Protein AF-A0A356L0S0-F1 (afdb_monomer)

Mean predicted aligned error: 9.78 Å

Sequence (132 aa):
MAAALAPFVGVDAESAARVGLLHDFCLIDYHQTDKTIHDGRWYCFYHPEDAVENAEAEGFYLSYKEKRAIWSHMFPLSTSIPTSRLGYLLTLSDKTVAAQESFANAVEAWVHFCFLLNRGRLRVARVVRRKH

Foldseek 3Di:
DLLVCCVVLVHHSVLLVVLLVQLQQAPDDPPPPPCVVQVVDDCLQCRLVRSVVNCVVVPHDDDPLSSLLSNQLSPPVYPRHRPDSSNVSNNVVVVVVVVVVVVVVVVVVVVVVVVVVVVVVVVVVVVVVVVD

Structure (mmCIF, N/CA/C/O backbone):
data_AF-A0A356L0S0-F1
#
_entry.id   AF-A0A356L0S0-F1
#
loop_
_atom_site.group_PDB
_atom_site.id
_atom_site.type_symbol
_atom_site.label_atom_id
_atom_site.label_alt_id
_atom_site.label_comp_id
_atom_site.label_asym_id
_atom_site.label_entity_id
_atom_site.label_seq_id
_atom_site.pdbx_PDB_ins_code
_atom_site.Cartn_x
_atom_site.Cartn_y
_atom_site.Cartn_z
_atom_site.occupancy
_atom_site.B_iso_or_equiv
_atom_site.auth_seq_id
_atom_site.auth_comp_id
_atom_site.auth_asym_id
_atom_site.auth_atom_id
_atom_site.pdbx_PDB_model_num
ATOM 1 N N . MET A 1 1 ? -6.927 3.104 -6.026 1.00 82.12 1 ME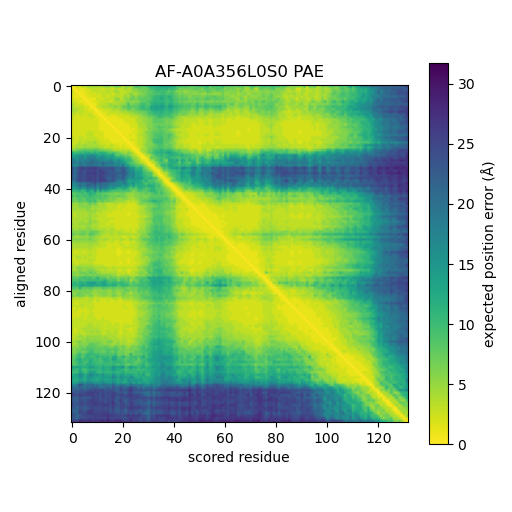T A N 1
ATOM 2 C CA . MET A 1 1 ? -7.683 1.871 -6.354 1.00 82.12 1 MET A CA 1
ATOM 3 C C . MET A 1 1 ? -8.334 1.216 -5.129 1.00 82.12 1 MET A C 1
ATOM 5 O O . MET A 1 1 ? -9.518 0.911 -5.199 1.00 82.12 1 MET A O 1
ATOM 9 N N . ALA A 1 2 ? -7.625 1.066 -4.002 1.00 82.44 2 ALA A N 1
ATOM 10 C CA . ALA A 1 2 ? -8.158 0.459 -2.772 1.00 82.44 2 ALA A CA 1
ATOM 11 C C . ALA A 1 2 ? -9.517 1.030 -2.306 1.00 82.44 2 ALA A C 1
ATOM 13 O O . ALA A 1 2 ? -10.446 0.267 -2.058 1.00 82.44 2 ALA A O 1
ATOM 14 N N . ALA A 1 3 ? -9.679 2.359 -2.269 1.00 84.38 3 ALA A N 1
ATOM 15 C CA . ALA A 1 3 ? -10.932 3.007 -1.855 1.00 84.38 3 ALA A CA 1
ATOM 16 C C . ALA A 1 3 ? -12.154 2.615 -2.706 1.00 84.38 3 ALA A C 1
ATOM 18 O O . ALA A 1 3 ? -13.241 2.411 -2.176 1.00 84.38 3 ALA A O 1
ATOM 19 N N . ALA A 1 4 ? -11.972 2.459 -4.021 1.00 86.75 4 ALA A N 1
ATOM 20 C CA . ALA A 1 4 ? -13.051 2.088 -4.937 1.00 86.75 4 ALA A CA 1
ATOM 21 C C . ALA A 1 4 ? -13.503 0.631 -4.747 1.00 86.75 4 ALA A C 1
ATOM 23 O O . ALA A 1 4 ? -14.663 0.301 -4.977 1.00 86.75 4 ALA A O 1
ATOM 24 N N . LEU A 1 5 ? -12.587 -0.238 -4.313 1.00 85.50 5 LEU A N 1
ATOM 25 C CA . LEU A 1 5 ? -12.864 -1.651 -4.072 1.00 85.50 5 LEU A CA 1
ATOM 26 C C . LEU A 1 5 ? -13.428 -1.911 -2.667 1.00 85.50 5 LEU A C 1
ATOM 28 O O . LEU A 1 5 ? -14.083 -2.929 -2.458 1.00 85.50 5 LEU A O 1
ATOM 32 N N . ALA A 1 6 ? -13.231 -0.991 -1.720 1.00 86.69 6 ALA A N 1
ATOM 33 C CA . ALA A 1 6 ? -13.616 -1.149 -0.318 1.00 86.69 6 ALA A CA 1
ATOM 34 C C . ALA A 1 6 ? -15.092 -1.557 -0.083 1.00 86.69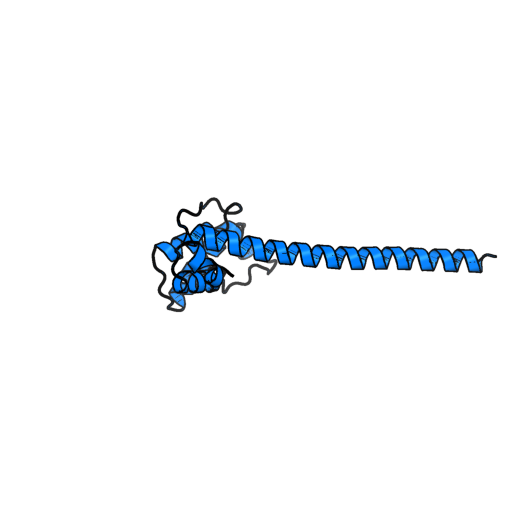 6 ALA A C 1
ATOM 36 O O . ALA A 1 6 ? -15.310 -2.492 0.700 1.00 86.69 6 ALA A O 1
ATOM 37 N N . PRO A 1 7 ? -16.099 -0.998 -0.798 1.00 86.00 7 PRO A N 1
ATOM 38 C CA . PRO A 1 7 ? -17.500 -1.398 -0.631 1.00 86.00 7 PRO A CA 1
ATOM 39 C C . PRO A 1 7 ? -17.758 -2.871 -0.967 1.00 86.00 7 PRO A C 1
ATOM 41 O O . PRO A 1 7 ? -18.577 -3.521 -0.323 1.00 86.00 7 PRO A O 1
ATOM 44 N N . PHE A 1 8 ? -17.025 -3.426 -1.936 1.00 85.75 8 PHE A N 1
ATOM 45 C CA . PHE A 1 8 ? -17.191 -4.813 -2.378 1.00 85.75 8 PHE A CA 1
ATOM 46 C C . PHE A 1 8 ? -16.627 -5.826 -1.377 1.00 85.75 8 PHE A C 1
ATOM 48 O O . PHE A 1 8 ? -17.046 -6.981 -1.365 1.00 85.75 8 PHE A O 1
ATOM 55 N N . VAL A 1 9 ? -15.691 -5.401 -0.522 1.00 83.06 9 VAL A N 1
ATOM 56 C CA . VAL A 1 9 ? -15.021 -6.269 0.466 1.00 83.06 9 VAL A CA 1
ATOM 57 C C . VAL A 1 9 ? -15.518 -6.024 1.899 1.00 83.06 9 VAL A C 1
ATOM 59 O O . VAL A 1 9 ? -15.053 -6.666 2.849 1.00 83.06 9 VAL A O 1
ATOM 62 N N . GLY A 1 10 ? -16.475 -5.106 2.072 1.00 87.56 10 GLY A N 1
ATOM 63 C CA . GLY A 1 10 ? -16.990 -4.693 3.378 1.00 87.56 10 GLY A CA 1
ATOM 64 C C . GLY A 1 10 ? -15.921 -4.017 4.238 1.00 87.56 10 GLY A C 1
ATOM 65 O O . GLY A 1 10 ? -15.805 -4.316 5.426 1.00 87.56 10 GLY A O 1
ATOM 66 N N . VAL A 1 11 ? -15.091 -3.177 3.618 1.00 90.00 11 VAL A N 1
ATOM 67 C CA . VAL A 1 11 ? -14.069 -2.360 4.278 1.00 90.00 11 VAL A CA 1
ATOM 68 C C . VAL A 1 11 ? -14.497 -0.900 4.195 1.00 90.00 11 VAL A C 1
ATOM 70 O O . VAL A 1 11 ? -15.115 -0.487 3.217 1.00 90.00 11 VAL A O 1
ATOM 73 N N . ASP A 1 12 ? -14.178 -0.125 5.227 1.00 92.38 12 ASP A N 1
ATOM 74 C CA . ASP A 1 12 ? -14.438 1.309 5.226 1.00 92.38 12 ASP A CA 1
ATOM 75 C C . ASP A 1 12 ? -13.641 2.010 4.112 1.00 92.38 12 ASP A C 1
ATOM 77 O O . ASP A 1 12 ? -12.423 1.839 3.988 1.00 92.38 12 ASP A O 1
ATOM 81 N N . ALA A 1 13 ? -14.345 2.766 3.268 1.00 91.81 13 ALA A N 1
ATOM 82 C CA . ALA A 1 13 ? -13.755 3.394 2.092 1.00 91.81 13 ALA A CA 1
ATOM 83 C C . ALA A 1 13 ? -12.792 4.529 2.462 1.00 91.81 13 ALA A C 1
ATOM 85 O O . ALA A 1 13 ? -11.805 4.734 1.753 1.00 91.81 13 ALA A O 1
ATOM 86 N N . GLU A 1 14 ? -13.039 5.227 3.573 1.00 92.00 14 GLU A N 1
ATOM 87 C CA . GLU A 1 14 ? -12.178 6.305 4.054 1.00 92.00 14 GLU A CA 1
ATOM 88 C C . GLU A 1 14 ? -10.850 5.745 4.571 1.00 92.00 14 GLU A C 1
ATOM 90 O O . GLU A 1 14 ? -9.786 6.182 4.132 1.00 92.00 14 GLU A O 1
ATOM 95 N N . SER A 1 15 ? -10.889 4.703 5.406 1.00 92.06 15 SER A N 1
ATOM 96 C CA . SER A 1 15 ? -9.690 3.973 5.826 1.00 92.06 15 SER A CA 1
ATOM 97 C C . SER A 1 15 ? -8.924 3.399 4.637 1.00 92.06 15 SER A C 1
ATOM 99 O O . SER A 1 15 ? -7.700 3.500 4.598 1.00 92.06 15 SER A O 1
ATOM 101 N N . ALA A 1 16 ? -9.612 2.830 3.640 1.00 92.88 16 ALA A N 1
ATOM 102 C CA . ALA A 1 16 ? -8.976 2.314 2.426 1.00 92.88 16 ALA A CA 1
ATOM 103 C C . ALA A 1 16 ? -8.316 3.414 1.578 1.00 92.88 16 ALA A C 1
ATOM 105 O O . ALA A 1 16 ? -7.247 3.188 1.008 1.00 92.88 16 ALA A O 1
ATOM 106 N N . ALA A 1 17 ? -8.922 4.601 1.499 1.00 92.94 17 ALA A N 1
ATOM 107 C CA . ALA A 1 17 ? -8.323 5.762 0.849 1.00 92.94 17 ALA A CA 1
ATOM 108 C C . ALA A 1 17 ? -7.091 6.255 1.617 1.00 92.94 17 ALA A C 1
ATOM 110 O O . ALA A 1 17 ? -6.040 6.453 1.014 1.00 92.94 17 ALA A O 1
ATOM 111 N N . ARG A 1 18 ? -7.200 6.380 2.944 1.00 93.75 18 ARG A N 1
ATOM 112 C CA . ARG A 1 18 ? -6.128 6.843 3.829 1.00 93.75 18 ARG A CA 1
ATOM 113 C C . ARG A 1 18 ? -4.893 5.955 3.735 1.00 93.75 18 ARG A C 1
ATOM 115 O O . ARG A 1 18 ? -3.818 6.452 3.421 1.00 93.75 18 ARG A O 1
ATOM 122 N N . VAL A 1 19 ? -5.040 4.642 3.928 1.00 94.06 19 VAL A N 1
ATOM 123 C CA . VAL A 1 19 ? -3.894 3.723 3.802 1.00 94.06 19 VAL A CA 1
ATOM 124 C C . VAL A 1 19 ? -3.382 3.652 2.370 1.00 94.06 19 VAL A C 1
ATOM 126 O O . VAL A 1 19 ? -2.184 3.547 2.164 1.00 94.06 19 VAL A O 1
ATOM 129 N N . GLY A 1 20 ? -4.265 3.762 1.373 1.00 92.81 20 GLY A N 1
ATOM 130 C CA . GLY A 1 20 ? -3.864 3.800 -0.030 1.00 92.81 20 GLY A CA 1
ATOM 131 C C . GLY A 1 20 ? -3.008 5.019 -0.378 1.00 92.81 20 GLY A C 1
ATOM 132 O O . GLY A 1 20 ? -2.125 4.901 -1.214 1.00 92.81 20 GLY A O 1
ATOM 133 N N . LEU A 1 21 ? -3.227 6.165 0.266 1.00 92.56 21 LEU A N 1
ATOM 134 C CA . LEU A 1 21 ? -2.394 7.357 0.085 1.00 92.56 21 LEU A CA 1
ATOM 135 C C . LEU A 1 21 ? -1.101 7.298 0.904 1.00 92.56 21 LEU A C 1
ATOM 137 O O . LEU A 1 21 ? -0.081 7.802 0.454 1.00 92.56 21 LEU A O 1
ATOM 141 N N . LEU A 1 22 ? -1.148 6.688 2.090 1.00 93.06 22 LEU A N 1
ATOM 142 C CA . LEU A 1 22 ? -0.044 6.733 3.050 1.00 93.06 22 LEU A CA 1
ATOM 143 C C . LEU A 1 22 ? 0.895 5.521 3.009 1.00 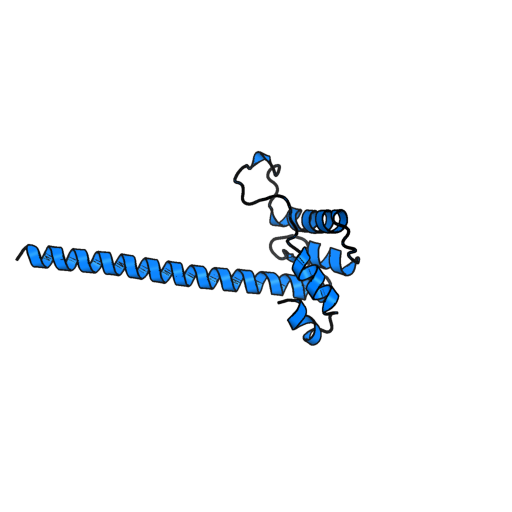93.06 22 LEU A C 1
ATOM 145 O O . LEU A 1 22 ? 1.937 5.567 3.647 1.00 93.06 22 LEU A O 1
ATOM 149 N N . HIS A 1 23 ? 0.558 4.439 2.299 1.00 91.62 23 HIS A N 1
ATOM 150 C CA . HIS A 1 23 ? 1.367 3.209 2.321 1.00 91.62 23 HIS A CA 1
ATOM 151 C C . HIS A 1 23 ? 2.817 3.391 1.851 1.00 91.62 23 HIS A C 1
ATOM 153 O O . HIS A 1 23 ? 3.696 2.720 2.381 1.00 91.62 23 HIS A O 1
ATOM 159 N N . ASP A 1 24 ? 3.041 4.329 0.928 1.00 87.81 24 ASP A N 1
ATOM 160 C CA . ASP A 1 24 ? 4.347 4.700 0.371 1.00 87.81 24 ASP A CA 1
ATOM 161 C C . ASP A 1 24 ? 4.768 6.120 0.792 1.00 87.81 24 ASP A C 1
ATOM 163 O O . ASP A 1 24 ? 5.509 6.801 0.085 1.00 87.81 24 ASP A O 1
ATOM 167 N N . PHE A 1 25 ? 4.294 6.608 1.946 1.00 88.25 25 PHE A N 1
ATOM 168 C CA . PHE A 1 25 ? 4.616 7.950 2.446 1.00 88.25 25 PHE A CA 1
ATOM 169 C C . PHE A 1 25 ? 6.043 8.038 3.013 1.00 88.25 25 PHE A C 1
ATOM 171 O O . PHE A 1 25 ? 6.289 8.217 4.204 1.00 88.25 25 PHE A O 1
ATOM 178 N N . CYS A 1 26 ? 7.011 7.878 2.125 1.00 80.12 26 CYS A N 1
ATOM 179 C CA . CYS A 1 26 ? 8.432 7.896 2.397 1.00 80.12 26 CYS A CA 1
ATOM 180 C C . CYS A 1 26 ? 9.013 9.239 1.942 1.00 80.12 26 CYS A C 1
ATOM 182 O O . CYS A 1 26 ? 9.036 9.541 0.753 1.00 80.12 26 CYS A O 1
ATOM 184 N N . LEU A 1 27 ? 9.466 10.062 2.893 1.00 70.44 27 LEU A N 1
ATOM 185 C CA . LEU A 1 27 ? 10.060 11.377 2.599 1.00 70.44 27 LEU A CA 1
ATOM 186 C C . LEU A 1 27 ? 11.502 11.277 2.080 1.00 70.44 27 LEU A C 1
ATOM 188 O O . LEU A 1 27 ? 12.020 12.220 1.482 1.00 70.44 27 LEU A O 1
ATOM 192 N N . ILE A 1 28 ? 12.154 10.142 2.324 1.00 65.19 28 ILE A N 1
ATOM 193 C CA . ILE A 1 28 ? 13.506 9.858 1.854 1.00 65.19 28 ILE A CA 1
ATOM 194 C C . ILE A 1 28 ? 13.406 9.244 0.456 1.00 65.19 28 ILE A C 1
ATOM 196 O O . ILE A 1 28 ? 12.581 8.372 0.204 1.00 65.19 28 ILE A O 1
ATOM 200 N N . ASP A 1 29 ? 14.250 9.704 -0.465 1.00 62.16 29 ASP A N 1
ATOM 201 C CA . ASP A 1 29 ? 14.321 9.161 -1.818 1.00 62.16 29 ASP A CA 1
ATOM 202 C C . ASP A 1 29 ? 15.228 7.920 -1.850 1.00 62.16 29 ASP A C 1
ATOM 204 O O . ASP A 1 29 ? 16.450 8.013 -1.991 1.00 62.16 29 ASP A O 1
ATOM 208 N N . TYR A 1 30 ? 14.618 6.741 -1.714 1.00 60.41 30 TYR A N 1
ATOM 209 C CA . TYR A 1 30 ? 15.310 5.445 -1.720 1.00 60.41 30 TYR A CA 1
ATOM 210 C C . TYR A 1 30 ? 15.776 5.012 -3.123 1.00 60.41 30 TYR A C 1
ATOM 212 O O . TYR A 1 30 ? 16.422 3.971 -3.262 1.00 60.41 30 TYR A O 1
ATOM 220 N N . HIS A 1 31 ? 15.474 5.785 -4.176 1.00 56.62 31 HIS A N 1
ATOM 221 C CA . HIS A 1 31 ? 16.023 5.547 -5.514 1.00 56.62 31 HIS A CA 1
ATOM 222 C C . HIS A 1 31 ? 17.449 6.078 -5.674 1.00 56.62 31 HIS A C 1
ATOM 224 O O . HIS A 1 31 ? 18.122 5.735 -6.654 1.00 56.62 31 HIS A O 1
ATOM 230 N N . GLN A 1 32 ? 17.943 6.881 -4.728 1.00 53.88 32 GLN A N 1
ATOM 231 C CA . GLN A 1 32 ? 19.323 7.336 -4.768 1.00 53.88 32 GLN A CA 1
ATOM 232 C C . GLN A 1 32 ? 20.266 6.172 -4.452 1.00 53.88 32 GLN A C 1
ATOM 234 O O . GLN A 1 32 ? 20.201 5.528 -3.411 1.00 53.88 32 GLN A O 1
ATOM 239 N N . THR A 1 33 ? 21.175 5.902 -5.390 1.00 47.16 33 THR A N 1
ATOM 240 C CA . THR A 1 33 ? 22.159 4.801 -5.401 1.00 47.16 33 THR A CA 1
ATOM 241 C C . THR A 1 33 ? 23.158 4.788 -4.241 1.00 47.16 33 THR A C 1
ATOM 243 O O . THR A 1 33 ? 24.095 3.981 -4.252 1.00 47.16 33 THR A O 1
ATOM 246 N N . ASP A 1 34 ? 23.010 5.672 -3.261 1.00 49.75 34 ASP A N 1
ATOM 247 C CA . ASP A 1 34 ? 23.933 5.756 -2.148 1.00 49.75 34 ASP A CA 1
ATOM 248 C C . ASP A 1 34 ? 23.610 4.666 -1.120 1.00 49.75 34 ASP A C 1
ATOM 250 O O . ASP A 1 34 ? 22.839 4.823 -0.176 1.00 49.75 34 ASP A O 1
ATOM 254 N N . LYS A 1 35 ? 24.220 3.497 -1.337 1.00 50.53 35 LYS A N 1
ATOM 255 C CA . LYS A 1 35 ? 24.104 2.305 -0.482 1.00 50.53 35 LYS A CA 1
ATOM 256 C C . LYS A 1 35 ? 24.523 2.559 0.972 1.00 50.53 35 LYS A C 1
ATOM 258 O O . LYS A 1 35 ? 24.281 1.700 1.817 1.00 50.53 35 LYS A O 1
ATOM 263 N N . THR A 1 36 ? 25.163 3.697 1.252 1.00 53.22 36 THR A N 1
ATOM 264 C CA . THR A 1 36 ? 25.560 4.119 2.598 1.00 53.22 36 THR A CA 1
ATOM 265 C C . THR A 1 36 ? 24.388 4.649 3.430 1.00 53.22 36 THR A C 1
ATOM 267 O O . THR A 1 36 ? 24.465 4.601 4.651 1.00 53.22 36 THR A O 1
ATOM 270 N N . ILE A 1 37 ? 23.285 5.081 2.802 1.00 53.41 37 ILE A N 1
ATOM 271 C CA . ILE A 1 37 ? 22.133 5.694 3.492 1.00 53.41 37 ILE A CA 1
ATOM 272 C C . ILE A 1 37 ? 21.258 4.645 4.204 1.00 53.41 37 ILE A C 1
ATOM 274 O O . ILE A 1 37 ? 20.540 4.968 5.146 1.00 53.41 37 ILE A O 1
ATOM 278 N N . HIS A 1 38 ? 21.326 3.375 3.793 1.00 54.47 38 HIS A N 1
ATOM 279 C CA . HIS A 1 38 ? 20.363 2.348 4.216 1.00 54.47 38 HIS A CA 1
ATOM 280 C C . HIS A 1 38 ? 20.973 1.162 4.978 1.00 54.47 38 HIS A C 1
ATOM 282 O O . HIS A 1 38 ? 20.287 0.158 5.170 1.00 54.47 38 HIS A O 1
ATOM 288 N N . ASP A 1 39 ? 22.250 1.227 5.383 1.00 57.38 39 ASP A N 1
ATOM 289 C CA . ASP A 1 39 ? 22.942 0.157 6.135 1.00 57.38 39 ASP A CA 1
ATOM 290 C C . ASP A 1 39 ? 22.815 -1.252 5.500 1.00 57.38 39 ASP A C 1
ATOM 292 O O . ASP A 1 39 ? 22.872 -2.284 6.170 1.00 57.38 39 ASP A O 1
ATOM 296 N N . GLY A 1 40 ? 22.611 -1.323 4.179 1.00 57.97 40 GLY A N 1
ATOM 297 C CA . GLY A 1 40 ? 22.391 -2.581 3.458 1.00 57.97 40 GLY A CA 1
ATOM 298 C C . GLY A 1 40 ? 21.030 -3.254 3.698 1.00 57.97 40 GLY A C 1
ATOM 299 O O . GLY A 1 40 ? 20.864 -4.419 3.327 1.00 57.97 40 GLY A O 1
ATOM 300 N N . ARG A 1 41 ? 20.049 -2.564 4.294 1.00 60.12 41 ARG A N 1
ATOM 301 C CA . ARG A 1 41 ? 18.678 -3.073 4.460 1.00 60.12 41 ARG A CA 1
ATOM 302 C C . ARG A 1 41 ? 17.909 -3.013 3.141 1.00 60.12 41 ARG A C 1
ATOM 304 O O . ARG A 1 41 ? 18.053 -2.078 2.357 1.00 60.12 41 ARG A O 1
ATOM 311 N N . TRP A 1 42 ? 17.070 -4.018 2.897 1.00 66.94 42 TRP A N 1
ATOM 312 C CA . TRP A 1 42 ? 16.213 -4.030 1.713 1.00 66.94 42 TRP A CA 1
ATOM 313 C C . TRP A 1 42 ? 15.024 -3.095 1.922 1.00 66.94 42 TRP A C 1
ATOM 315 O O . TRP A 1 42 ? 14.328 -3.208 2.933 1.00 66.94 42 TRP A O 1
ATOM 325 N N . TYR A 1 43 ? 14.771 -2.231 0.935 1.00 74.56 43 TYR A N 1
ATOM 326 C CA . TYR A 1 43 ? 13.679 -1.251 0.931 1.00 74.56 43 TYR A CA 1
ATOM 327 C C . TYR A 1 43 ? 12.348 -1.857 1.394 1.00 74.56 43 TYR A C 1
ATOM 329 O O . TYR A 1 43 ? 11.723 -1.331 2.307 1.00 74.56 43 TYR A O 1
ATOM 337 N N . CYS A 1 44 ? 11.994 -3.036 0.866 1.00 70.88 44 CYS A N 1
ATOM 338 C CA . CYS A 1 44 ? 10.740 -3.748 1.131 1.00 70.88 44 CYS A CA 1
ATOM 339 C C . CYS A 1 44 ? 10.467 -4.100 2.607 1.00 70.88 44 CYS A C 1
ATOM 341 O O . CYS A 1 44 ? 9.317 -4.381 2.944 1.00 70.88 44 CYS A O 1
ATOM 343 N N . PHE A 1 45 ? 11.479 -4.119 3.483 1.00 75.31 45 PHE A N 1
ATOM 344 C CA . PHE A 1 45 ? 11.277 -4.394 4.912 1.00 75.31 45 PHE A CA 1
ATOM 345 C C . PHE A 1 45 ? 11.091 -3.134 5.747 1.00 75.31 45 PHE A C 1
ATOM 347 O O . PHE A 1 45 ? 10.391 -3.196 6.748 1.00 75.31 45 PHE A O 1
ATOM 354 N N . TYR A 1 46 ? 11.711 -2.024 5.353 1.00 77.38 46 TYR A N 1
ATOM 355 C CA . TYR A 1 46 ? 11.823 -0.843 6.208 1.00 77.38 46 TYR A CA 1
ATOM 356 C C . TYR A 1 46 ? 10.897 0.297 5.769 1.00 77.38 46 TYR A C 1
ATOM 358 O O . TYR A 1 46 ? 10.317 0.978 6.606 1.00 77.38 46 TYR A O 1
ATOM 366 N N . HIS A 1 47 ? 10.630 0.429 4.467 1.00 86.38 47 HIS A N 1
ATOM 367 C CA . HIS A 1 47 ? 9.738 1.478 3.976 1.00 86.38 47 HIS A CA 1
ATOM 368 C C . HIS A 1 47 ? 8.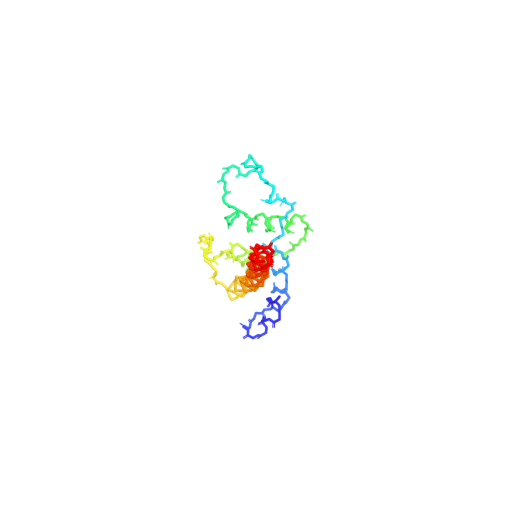303 1.435 4.543 1.00 86.38 47 HIS A C 1
ATOM 370 O O . HIS A 1 47 ? 7.728 2.505 4.731 1.00 86.38 47 HIS A O 1
ATOM 376 N N . PRO A 1 48 ? 7.691 0.275 4.884 1.00 87.56 48 PRO A N 1
ATOM 377 C CA . PRO A 1 48 ? 6.365 0.288 5.491 1.00 87.56 48 PRO A CA 1
ATOM 378 C C . PRO A 1 48 ? 6.404 0.839 6.922 1.00 87.56 48 PRO A C 1
ATOM 380 O O . PRO A 1 48 ? 5.398 1.363 7.395 1.00 87.56 48 PRO A O 1
ATOM 383 N N . GLU A 1 49 ? 7.535 0.687 7.620 1.00 87.12 49 GLU A N 1
ATOM 384 C CA . GLU A 1 49 ? 7.762 1.249 8.954 1.00 87.12 49 GLU A CA 1
ATOM 385 C C . GLU A 1 49 ? 7.920 2.768 8.844 1.00 87.12 49 GLU A C 1
ATOM 387 O O . GLU A 1 49 ? 7.138 3.497 9.457 1.00 87.12 49 GLU A O 1
ATOM 392 N N . ASP A 1 50 ? 8.802 3.230 7.953 1.00 88.56 50 ASP A N 1
ATOM 393 C CA . ASP A 1 50 ? 9.014 4.656 7.674 1.00 88.56 50 ASP A CA 1
ATOM 394 C C . ASP A 1 50 ? 7.736 5.364 7.220 1.00 88.56 50 ASP A C 1
ATOM 396 O O . ASP A 1 50 ? 7.457 6.484 7.639 1.00 88.56 50 ASP A O 1
ATOM 400 N N . ALA A 1 51 ? 6.925 4.716 6.381 1.00 90.44 51 ALA A N 1
ATOM 401 C CA . ALA A 1 51 ? 5.667 5.277 5.906 1.00 90.44 51 ALA A CA 1
ATOM 402 C C . ALA A 1 51 ? 4.689 5.566 7.054 1.00 90.44 51 ALA A C 1
ATOM 404 O O . ALA A 1 51 ? 4.008 6.593 7.054 1.00 90.44 51 ALA A O 1
ATOM 405 N N . VAL A 1 52 ? 4.632 4.681 8.056 1.00 90.88 52 VAL A N 1
ATOM 406 C CA . VAL A 1 52 ? 3.809 4.899 9.252 1.00 90.88 52 VAL A CA 1
ATOM 407 C C . VAL A 1 52 ? 4.405 6.006 10.115 1.00 90.88 52 VAL A C 1
ATOM 409 O O . VAL A 1 52 ? 3.666 6.900 10.517 1.00 90.88 52 VAL A O 1
ATOM 412 N N . GLU A 1 53 ? 5.714 5.982 10.371 1.00 90.31 53 GLU A N 1
ATOM 413 C CA . GLU A 1 53 ? 6.382 6.994 11.201 1.00 90.31 53 GLU A CA 1
ATOM 414 C C . GLU A 1 53 ? 6.257 8.402 10.607 1.00 90.31 53 GLU A C 1
ATOM 416 O O . GLU A 1 53 ? 5.872 9.336 11.311 1.00 90.31 53 GLU A O 1
ATOM 421 N N . ASN A 1 54 ? 6.484 8.548 9.300 1.00 90.88 54 ASN A N 1
ATOM 422 C CA . ASN A 1 54 ? 6.332 9.816 8.588 1.00 90.88 54 ASN A CA 1
ATOM 423 C C . ASN A 1 54 ? 4.879 10.298 8.604 1.00 90.88 54 ASN A C 1
ATOM 425 O O . ASN A 1 54 ? 4.622 11.480 8.826 1.00 90.88 54 ASN A O 1
ATOM 429 N N . ALA A 1 55 ? 3.913 9.398 8.398 1.00 91.56 55 ALA A N 1
ATOM 430 C CA . ALA A 1 55 ? 2.503 9.765 8.454 1.00 91.56 55 ALA A CA 1
ATOM 431 C C . ALA A 1 55 ? 2.115 10.272 9.853 1.00 91.56 55 ALA A C 1
ATOM 433 O O . ALA A 1 55 ? 1.418 11.278 9.981 1.00 91.56 55 ALA A O 1
ATOM 434 N N . GLU A 1 56 ? 2.588 9.619 10.915 1.00 90.69 56 GLU A N 1
ATOM 435 C CA . GLU A 1 56 ? 2.332 10.077 12.282 1.00 90.69 56 GLU A CA 1
ATOM 436 C C . GLU A 1 56 ? 3.039 11.402 12.598 1.00 90.69 56 GLU A C 1
ATOM 438 O O . GLU A 1 56 ? 2.443 12.262 13.252 1.00 90.69 56 GLU A O 1
ATOM 443 N N . ALA A 1 57 ? 4.265 11.601 12.106 1.00 90.62 57 ALA A N 1
ATOM 444 C CA . ALA A 1 57 ? 5.022 12.841 12.279 1.00 90.62 57 ALA A CA 1
ATOM 445 C C . ALA A 1 57 ? 4.344 14.049 11.608 1.00 90.62 57 ALA A C 1
ATOM 447 O O . ALA A 1 57 ? 4.313 15.134 12.186 1.00 90.62 57 ALA A O 1
ATOM 448 N N . GLU A 1 58 ? 3.730 13.847 10.439 1.00 89.75 58 GLU A N 1
ATOM 449 C CA . GLU A 1 58 ? 2.935 14.862 9.729 1.00 89.75 58 GLU A CA 1
ATOM 450 C C . GLU A 1 58 ? 1.533 15.079 10.339 1.00 89.75 58 GLU A C 1
ATOM 452 O O . GLU A 1 58 ? 0.746 15.896 9.859 1.00 89.75 58 GLU A O 1
ATOM 457 N N . GLY A 1 59 ? 1.200 14.369 11.423 1.00 90.50 59 GLY A N 1
ATOM 458 C CA . GLY A 1 59 ? -0.044 14.550 12.170 1.00 90.50 59 GLY A CA 1
ATOM 459 C C . GLY A 1 59 ? -1.222 13.712 11.670 1.00 90.50 59 GLY A C 1
ATOM 460 O O . GLY A 1 59 ? -2.361 13.950 12.086 1.00 90.50 59 GLY A O 1
ATOM 461 N N . PHE A 1 60 ? -0.992 12.714 10.811 1.00 91.19 60 PHE A N 1
ATOM 462 C CA . PHE A 1 60 ? -2.039 11.772 10.423 1.00 91.19 60 PHE A CA 1
ATOM 463 C C . PHE A 1 60 ? -2.290 10.758 11.542 1.00 91.19 60 PHE A C 1
ATOM 465 O O . PHE A 1 60 ? -1.412 9.996 11.943 1.00 91.19 60 PHE A O 1
ATOM 472 N N . TYR A 1 61 ? -3.532 10.692 12.022 1.00 90.56 61 TYR A N 1
ATOM 473 C CA . TYR A 1 61 ? -3.935 9.675 12.988 1.00 90.56 61 TYR A CA 1
ATOM 474 C C . TYR A 1 61 ? -4.272 8.357 12.277 1.00 90.56 61 TYR A C 1
ATOM 476 O O . TYR A 1 61 ? -5.269 8.268 11.558 1.00 90.56 61 TYR A O 1
ATOM 484 N N . LEU A 1 62 ? -3.451 7.326 12.497 1.00 91.44 62 LEU A N 1
ATOM 485 C CA . LEU A 1 62 ? -3.659 5.978 11.964 1.00 91.44 62 LEU A CA 1
ATOM 486 C C . LEU A 1 62 ? -4.131 5.024 13.064 1.00 91.44 62 LEU A C 1
ATOM 488 O O . LEU A 1 62 ? -3.466 4.831 14.085 1.00 91.44 62 LEU A O 1
ATOM 492 N N . SER A 1 63 ? -5.259 4.354 12.839 1.00 92.62 63 SER A N 1
ATOM 493 C CA . SER A 1 63 ? -5.730 3.292 13.727 1.00 92.62 63 SER A CA 1
ATOM 494 C C . SER A 1 63 ? -4.814 2.065 13.671 1.00 92.62 63 SER A C 1
ATOM 496 O O . SER A 1 63 ? -4.125 1.811 12.682 1.00 92.62 63 SER A O 1
ATOM 498 N N . TYR A 1 64 ? -4.872 1.215 14.701 1.00 91.69 64 TYR A N 1
ATOM 499 C CA . TYR A 1 64 ? -4.094 -0.031 14.740 1.00 91.69 64 TYR A CA 1
ATOM 500 C C . TYR A 1 64 ? -4.302 -0.914 13.493 1.00 91.69 64 TYR A C 1
ATOM 502 O O . TYR A 1 64 ? -3.363 -1.535 12.997 1.00 91.69 64 TYR A O 1
ATOM 510 N N . LYS A 1 65 ? -5.529 -0.952 12.953 1.00 91.25 65 LYS A N 1
ATOM 511 C CA . LYS A 1 65 ? -5.851 -1.724 11.742 1.00 91.25 65 LYS A CA 1
ATOM 512 C C . LYS A 1 65 ? -5.183 -1.151 10.492 1.00 91.25 65 LYS A C 1
ATOM 514 O O . LYS A 1 65 ? -4.766 -1.929 9.639 1.00 91.25 65 LYS A O 1
ATOM 519 N N . GLU A 1 66 ? -5.097 0.171 10.391 1.00 93.44 66 GLU A N 1
ATOM 520 C CA . GLU A 1 66 ? -4.490 0.879 9.261 1.00 93.44 66 GLU A CA 1
ATOM 521 C C . GLU A 1 66 ? -2.970 0.761 9.294 1.00 93.44 66 GLU A C 1
ATOM 523 O O . GLU A 1 66 ? -2.382 0.368 8.291 1.00 93.44 66 GLU A O 1
ATOM 528 N N . LYS A 1 67 ? -2.345 0.955 10.464 1.00 93.00 67 LYS A N 1
ATOM 529 C CA . LYS A 1 67 ? -0.903 0.718 10.643 1.00 93.00 67 LYS A CA 1
ATOM 530 C C . LYS A 1 67 ? -0.516 -0.707 10.261 1.00 93.00 67 LYS A C 1
ATOM 532 O O . LYS A 1 67 ? 0.405 -0.920 9.487 1.00 93.00 67 LYS A O 1
ATOM 537 N N . ARG A 1 68 ? -1.280 -1.700 10.736 1.00 92.06 68 ARG A N 1
ATOM 538 C CA . ARG A 1 68 ? -1.089 -3.116 10.372 1.00 92.06 68 ARG A CA 1
ATOM 539 C C . ARG A 1 68 ? -1.260 -3.371 8.874 1.00 92.06 68 ARG A C 1
ATOM 541 O O . ARG A 1 68 ? -0.567 -4.229 8.331 1.00 92.06 68 ARG A O 1
ATOM 548 N N . ALA A 1 69 ? -2.195 -2.680 8.221 1.00 92.44 69 ALA A N 1
A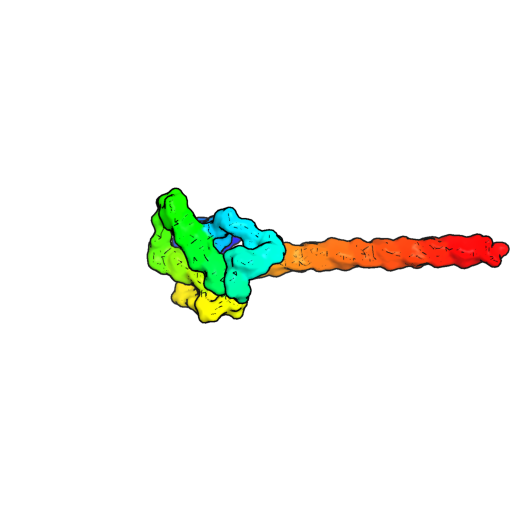TOM 549 C CA . ALA A 1 69 ? -2.387 -2.787 6.778 1.00 92.44 69 ALA A CA 1
ATOM 550 C C . ALA A 1 69 ? -1.168 -2.240 6.027 1.00 92.44 69 ALA A C 1
ATOM 552 O O . ALA A 1 69 ? -0.646 -2.943 5.169 1.00 92.44 69 ALA A O 1
ATOM 553 N N . ILE A 1 70 ? -0.671 -1.060 6.412 1.00 92.44 70 ILE A N 1
ATOM 554 C CA . ILE A 1 70 ? 0.545 -0.472 5.842 1.00 92.44 70 ILE A CA 1
ATOM 555 C C . ILE A 1 70 ? 1.745 -1.388 6.112 1.00 92.44 70 ILE A C 1
ATOM 557 O O . ILE A 1 70 ? 2.378 -1.833 5.173 1.00 92.44 70 ILE A O 1
ATOM 561 N N . TRP A 1 71 ? 2.007 -1.838 7.335 1.00 90.00 71 TRP A N 1
ATOM 562 C CA . TRP A 1 71 ? 3.155 -2.720 7.619 1.00 90.00 71 TRP A CA 1
ATOM 563 C C . TRP A 1 71 ? 3.212 -4.034 6.827 1.00 90.00 71 TRP A C 1
ATOM 565 O O . TRP A 1 71 ? 4.285 -4.602 6.639 1.00 90.00 71 TRP A O 1
ATOM 575 N N . SER A 1 72 ? 2.067 -4.549 6.382 1.00 90.31 72 SER A N 1
ATOM 576 C CA . SER A 1 72 ? 1.986 -5.818 5.649 1.00 90.31 72 SER A CA 1
ATOM 577 C C . SER A 1 72 ? 1.807 -5.655 4.141 1.00 90.31 72 SER A C 1
ATOM 579 O O . SER A 1 72 ? 1.758 -6.658 3.423 1.00 90.31 72 SER A O 1
ATOM 581 N N . HIS A 1 73 ? 1.727 -4.419 3.634 1.00 90.31 73 HIS A N 1
ATOM 582 C CA . HIS A 1 73 ? 1.340 -4.185 2.246 1.00 90.31 73 HIS A CA 1
ATOM 583 C C . HIS A 1 73 ? 2.342 -4.762 1.231 1.00 90.31 73 HIS A C 1
ATOM 585 O O . HIS A 1 73 ? 1.937 -5.207 0.160 1.00 90.31 73 HIS A O 1
ATOM 591 N N . MET A 1 74 ? 3.613 -4.888 1.618 1.00 86.56 74 MET A N 1
ATOM 592 C CA . MET A 1 74 ? 4.685 -5.457 0.797 1.00 86.56 74 MET A CA 1
ATOM 593 C C . MET A 1 74 ? 4.676 -6.977 0.619 1.00 86.56 74 MET A C 1
ATOM 595 O O . MET A 1 74 ? 5.437 -7.493 -0.204 1.00 86.56 74 MET A O 1
ATOM 599 N N . PHE A 1 75 ? 3.852 -7.735 1.347 1.00 84.31 75 PHE A N 1
ATOM 600 C CA . PHE A 1 75 ? 3.752 -9.188 1.158 1.00 84.31 75 PHE A CA 1
ATOM 601 C C . PHE A 1 75 ? 3.571 -9.536 -0.329 1.00 84.31 75 PHE A C 1
ATOM 603 O O . PHE A 1 75 ? 2.711 -8.926 -0.955 1.00 84.31 75 PHE A O 1
ATOM 610 N N . PRO A 1 76 ? 4.315 -10.482 -0.938 1.00 78.31 76 PRO A N 1
ATOM 611 C CA . PRO A 1 76 ? 5.219 -11.459 -0.324 1.00 78.31 76 PRO A CA 1
ATOM 612 C C . PRO A 1 76 ? 6.700 -11.040 -0.267 1.00 78.31 76 PRO A C 1
ATOM 614 O O . PRO A 1 76 ? 7.537 -11.863 0.086 1.00 78.31 76 PRO A O 1
ATOM 617 N N . LEU A 1 77 ? 7.047 -9.803 -0.641 1.00 76.44 77 LEU A N 1
ATOM 618 C CA . LEU A 1 77 ? 8.432 -9.310 -0.589 1.00 76.44 77 LEU A CA 1
ATOM 619 C C . LEU A 1 77 ? 8.882 -9.012 0.847 1.00 76.44 77 LEU A C 1
ATOM 621 O O . LEU A 1 77 ? 10.062 -9.142 1.161 1.00 76.44 77 LEU A O 1
ATOM 625 N N . SER A 1 78 ? 7.936 -8.643 1.714 1.00 75.81 78 SER A N 1
ATOM 626 C CA . SER A 1 78 ? 8.136 -8.539 3.160 1.00 75.81 78 SER A CA 1
ATOM 627 C C . SER A 1 78 ? 7.641 -9.800 3.878 1.00 75.81 78 SER A C 1
ATOM 629 O O . SER A 1 78 ? 6.720 -10.476 3.413 1.00 75.81 78 SER A O 1
ATOM 631 N N . THR A 1 79 ? 8.233 -10.109 5.035 1.00 74.50 79 THR A N 1
ATOM 632 C CA . THR A 1 79 ? 7.845 -11.228 5.916 1.00 74.50 79 THR A CA 1
ATOM 633 C C . THR A 1 79 ? 6.514 -10.983 6.633 1.00 74.50 79 THR A C 1
ATOM 635 O O . THR A 1 79 ? 5.920 -11.918 7.175 1.00 74.50 79 THR A O 1
ATOM 638 N N . SER A 1 80 ? 6.020 -9.743 6.625 1.00 80.12 80 SER A N 1
ATOM 639 C CA . SER A 1 80 ? 4.766 -9.342 7.262 1.00 80.12 80 SER A CA 1
ATOM 640 C C . SER A 1 80 ? 3.548 -9.778 6.450 1.00 80.12 80 SER A C 1
ATOM 642 O O . SER A 1 80 ? 3.300 -9.276 5.358 1.00 80.12 80 SER A O 1
ATOM 644 N N . ILE A 1 81 ? 2.743 -10.688 7.004 1.00 86.19 81 ILE A N 1
ATOM 645 C CA . ILE A 1 81 ? 1.531 -11.208 6.354 1.00 86.19 81 ILE A CA 1
ATOM 646 C C . ILE A 1 81 ? 0.332 -10.287 6.645 1.00 86.19 81 ILE A C 1
ATOM 648 O O . ILE A 1 81 ? 0.086 -9.970 7.816 1.00 86.19 81 ILE A O 1
ATOM 652 N N . PRO A 1 82 ? -0.466 -9.893 5.632 1.00 88.19 82 PRO A N 1
ATOM 653 C CA . PRO A 1 82 ? -1.689 -9.133 5.855 1.00 88.19 82 PRO A CA 1
ATOM 654 C C . PRO A 1 82 ? -2.710 -9.971 6.624 1.00 88.19 82 PRO A C 1
ATOM 656 O O . PRO A 1 82 ? -3.087 -11.062 6.214 1.00 88.19 82 PRO A O 1
ATOM 659 N N . THR A 1 83 ? -3.182 -9.458 7.762 1.00 87.19 83 THR A N 1
ATOM 660 C CA . THR A 1 83 ? -4.132 -10.180 8.633 1.00 87.19 83 THR A CA 1
ATOM 661 C C . THR A 1 83 ? -5.536 -9.580 8.630 1.00 87.19 83 THR A C 1
ATOM 663 O O . THR A 1 83 ? -6.386 -9.983 9.421 1.00 87.19 83 THR A O 1
ATOM 666 N N . SER A 1 84 ? -5.772 -8.541 7.833 1.00 90.31 84 SER A N 1
ATOM 667 C CA . SER A 1 84 ? -7.039 -7.812 7.788 1.00 90.31 84 SER A CA 1
ATOM 668 C C . SER A 1 84 ? -7.503 -7.664 6.345 1.00 90.31 84 SER A C 1
ATOM 670 O O . SER A 1 84 ? -6.686 -7.623 5.428 1.00 90.31 84 SER A O 1
ATOM 672 N N . ARG A 1 85 ? -8.822 -7.548 6.133 1.00 91.44 85 ARG A N 1
ATOM 673 C CA . ARG A 1 85 ? -9.380 -7.283 4.795 1.00 91.44 85 ARG A CA 1
ATOM 674 C C . ARG A 1 85 ? -8.800 -6.005 4.189 1.00 91.44 85 ARG A C 1
ATOM 676 O O . ARG A 1 85 ? -8.527 -5.982 2.999 1.00 91.44 85 ARG A O 1
ATOM 683 N N . LEU A 1 86 ? -8.566 -4.988 5.022 1.00 92.44 86 LEU A N 1
ATOM 684 C CA . LEU A 1 86 ? -7.914 -3.740 4.630 1.00 92.44 86 LEU A CA 1
ATOM 685 C C . LEU A 1 86 ? -6.469 -3.973 4.158 1.00 92.44 86 LEU A C 1
ATOM 687 O O . LEU A 1 86 ? -6.095 -3.461 3.112 1.00 92.44 86 LEU A O 1
ATOM 691 N N . GLY A 1 87 ? -5.690 -4.782 4.883 1.00 91.44 87 GLY A N 1
ATOM 692 C CA . GLY A 1 87 ? -4.327 -5.154 4.490 1.00 91.44 87 GLY A CA 1
ATOM 693 C C . GLY A 1 87 ? -4.295 -5.911 3.166 1.00 91.44 87 GLY A C 1
ATOM 694 O O . GLY A 1 87 ? -3.588 -5.506 2.256 1.00 91.44 87 GLY A O 1
ATOM 695 N N . TYR A 1 88 ? -5.135 -6.940 3.006 1.00 91.88 88 TYR A N 1
ATOM 696 C CA . TYR A 1 88 ? -5.246 -7.662 1.732 1.00 91.88 88 TYR A CA 1
ATOM 697 C C . TYR A 1 88 ? -5.664 -6.750 0.579 1.00 91.88 88 TYR A C 1
ATOM 699 O O . TYR A 1 88 ? -5.107 -6.842 -0.511 1.00 91.88 88 TYR A O 1
ATOM 707 N N . LEU A 1 89 ? -6.633 -5.865 0.817 1.00 92.62 89 LEU A N 1
ATOM 708 C CA . LEU A 1 89 ? -7.103 -4.915 -0.182 1.00 92.62 89 LEU A CA 1
ATOM 709 C C . LEU A 1 89 ? -5.985 -3.969 -0.622 1.00 92.62 89 LEU A C 1
ATOM 711 O O . LEU A 1 89 ? -5.841 -3.725 -1.818 1.00 92.62 89 LEU A O 1
ATOM 715 N N . LEU A 1 90 ? -5.198 -3.465 0.329 1.00 93.06 90 LEU A N 1
ATOM 716 C CA . LEU A 1 90 ? -4.057 -2.598 0.065 1.00 93.06 90 LEU A CA 1
ATOM 717 C C . LEU A 1 90 ? -2.957 -3.340 -0.703 1.00 93.06 90 LEU A C 1
ATOM 719 O O . LEU A 1 90 ? -2.608 -2.902 -1.793 1.00 93.06 90 LEU A O 1
ATOM 723 N N . THR A 1 91 ? -2.494 -4.494 -0.205 1.00 91.88 91 THR A N 1
ATOM 724 C CA . THR A 1 91 ? -1.468 -5.330 -0.856 1.00 91.88 91 THR A CA 1
ATOM 725 C C . THR A 1 91 ? -1.845 -5.693 -2.288 1.00 91.88 91 THR A C 1
ATOM 727 O O . THR A 1 91 ? -1.032 -5.589 -3.202 1.00 91.88 91 THR A O 1
ATOM 730 N N . LEU A 1 92 ? -3.080 -6.154 -2.507 1.00 90.94 92 LEU A N 1
ATOM 731 C CA . LEU A 1 92 ? -3.540 -6.499 -3.850 1.00 90.94 92 LEU A CA 1
ATOM 732 C C . LEU A 1 92 ? -3.622 -5.256 -4.726 1.00 90.94 92 LEU A C 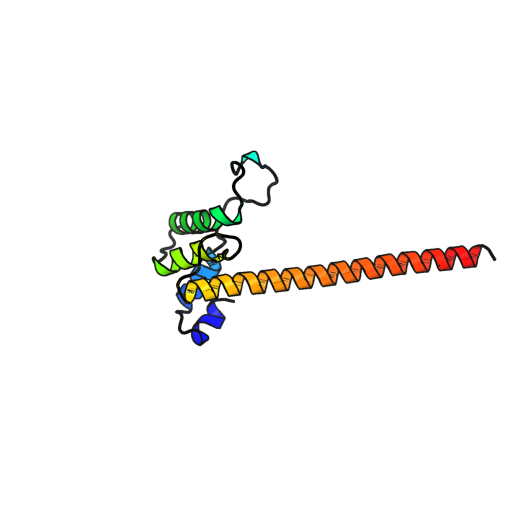1
ATOM 734 O O . LEU A 1 92 ? -3.267 -5.320 -5.901 1.00 90.94 92 LEU A O 1
ATOM 738 N N . SER A 1 93 ? -4.062 -4.131 -4.155 1.00 91.06 93 SER A N 1
ATOM 739 C CA . SER A 1 93 ? -4.192 -2.905 -4.923 1.00 91.06 93 SER A CA 1
ATOM 740 C C . SER A 1 93 ? -2.850 -2.404 -5.433 1.00 91.06 93 SER A C 1
ATOM 742 O O . SER A 1 93 ? -2.707 -2.182 -6.631 1.00 91.06 93 SER A O 1
ATOM 744 N N . ASP A 1 94 ? -1.872 -2.303 -4.542 1.00 89.19 94 ASP A N 1
ATOM 745 C CA . ASP A 1 94 ? -0.495 -1.944 -4.869 1.00 89.19 94 ASP A CA 1
ATOM 746 C C . ASP A 1 94 ? 0.064 -2.834 -5.997 1.00 89.19 94 ASP A C 1
ATOM 748 O O . ASP A 1 94 ? 0.394 -2.365 -7.088 1.00 89.19 94 ASP A O 1
ATOM 752 N N . LYS A 1 95 ? 0.009 -4.159 -5.821 1.00 90.06 95 LYS A N 1
ATOM 753 C CA . LYS A 1 95 ? 0.547 -5.101 -6.815 1.00 90.06 95 LYS A CA 1
ATOM 754 C C . LYS A 1 95 ? -0.113 -5.030 -8.172 1.00 90.06 95 LYS A C 1
ATOM 756 O O . LYS A 1 95 ? 0.552 -5.239 -9.181 1.00 90.06 95 LYS A O 1
ATOM 761 N N . THR A 1 96 ? -1.422 -4.822 -8.217 1.00 88.94 96 THR A N 1
ATOM 762 C CA . THR A 1 96 ? -2.120 -4.740 -9.504 1.00 88.94 96 THR A CA 1
ATOM 763 C C . THR A 1 96 ? -1.704 -3.497 -10.281 1.00 88.94 96 THR A C 1
ATOM 765 O O . THR A 1 96 ? -1.516 -3.602 -11.490 1.00 88.94 96 THR A O 1
ATOM 768 N N . VAL A 1 97 ? -1.487 -2.365 -9.599 1.00 87.88 97 VAL A N 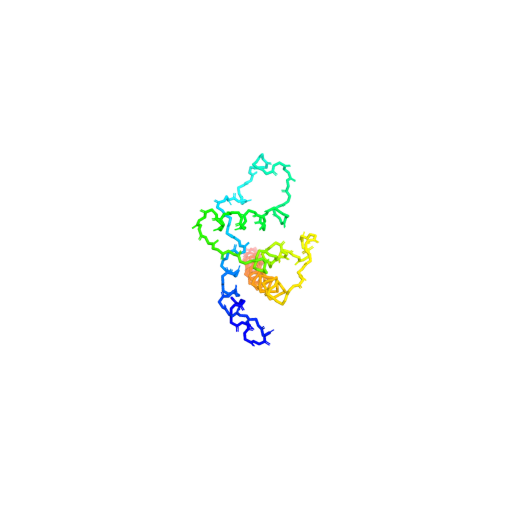1
ATOM 769 C CA . VAL A 1 97 ? -0.981 -1.135 -10.219 1.00 87.88 97 VAL A CA 1
ATOM 770 C C . VAL A 1 97 ? 0.454 -1.358 -10.693 1.00 87.88 97 VAL A C 1
ATOM 772 O O . VAL A 1 97 ? 0.723 -1.211 -11.883 1.00 87.88 97 VAL A O 1
ATOM 775 N N . ALA A 1 98 ? 1.333 -1.866 -9.825 1.00 86.38 98 ALA A N 1
ATOM 776 C CA . ALA A 1 98 ? 2.720 -2.165 -10.185 1.00 86.38 98 ALA A CA 1
ATOM 777 C C . ALA A 1 98 ? 2.832 -3.167 -11.355 1.00 86.38 98 ALA A C 1
ATOM 779 O O . ALA A 1 98 ? 3.685 -3.033 -12.238 1.00 86.38 98 ALA A O 1
ATOM 780 N N . ALA A 1 99 ? 1.949 -4.170 -11.408 1.00 86.81 99 ALA A N 1
ATOM 781 C CA . ALA A 1 99 ? 1.895 -5.130 -12.506 1.00 86.81 99 ALA A CA 1
ATOM 782 C C . ALA A 1 99 ? 1.432 -4.467 -13.809 1.00 86.81 99 ALA A C 1
ATOM 784 O O . ALA A 1 99 ? 2.046 -4.690 -14.850 1.00 86.81 99 ALA A O 1
ATOM 785 N N . GLN A 1 100 ? 0.381 -3.644 -13.764 1.00 87.69 100 GLN A N 1
ATOM 786 C CA . GLN A 1 100 ? -0.111 -2.904 -14.930 1.00 87.69 100 GLN A CA 1
ATOM 787 C C . GLN A 1 100 ? 0.969 -1.995 -15.520 1.00 87.69 100 GLN A C 1
ATOM 789 O O . GLN A 1 100 ? 1.184 -2.019 -16.732 1.00 87.69 100 GLN A O 1
ATOM 794 N N . GLU A 1 101 ? 1.689 -1.262 -14.675 1.00 85.56 101 GLU A N 1
ATOM 795 C CA . GLU A 1 101 ? 2.808 -0.417 -15.097 1.00 85.56 101 GLU A CA 1
ATOM 796 C C . GLU A 1 101 ? 3.938 -1.249 -15.708 1.00 85.56 101 GLU A C 1
ATOM 798 O O . GLU A 1 101 ? 4.439 -0.934 -16.787 1.00 85.56 101 GLU A O 1
ATOM 803 N N . SER A 1 102 ? 4.291 -2.370 -15.074 1.00 86.19 102 SER A N 1
ATOM 804 C CA . SER A 1 102 ? 5.312 -3.290 -15.586 1.00 86.19 102 SER A CA 1
ATOM 805 C C . SER A 1 102 ? 4.947 -3.855 -16.963 1.00 86.19 102 SER A C 1
ATOM 807 O O . SER A 1 102 ? 5.794 -3.905 -17.856 1.00 86.19 102 SER A O 1
ATOM 809 N N . PHE A 1 103 ? 3.685 -4.248 -17.169 1.00 86.94 103 PHE A N 1
ATOM 810 C CA . PHE A 1 103 ? 3.202 -4.731 -18.464 1.00 86.94 103 PHE A CA 1
ATOM 811 C C . PHE A 1 103 ? 3.212 -3.631 -19.526 1.00 86.94 103 PHE A C 1
ATOM 813 O O . PHE A 1 103 ? 3.677 -3.879 -20.638 1.00 86.94 103 PHE A O 1
ATOM 820 N N . ALA A 1 104 ? 2.748 -2.423 -19.196 1.00 85.56 104 ALA A N 1
ATOM 821 C CA . ALA A 1 104 ? 2.780 -1.289 -20.115 1.00 85.56 104 ALA A CA 1
ATOM 822 C C . ALA A 1 104 ? 4.219 -0.973 -20.559 1.00 85.56 104 ALA A C 1
ATOM 824 O O . ALA A 1 104 ? 4.501 -0.905 -21.756 1.00 85.56 104 ALA A O 1
ATOM 825 N N . ASN A 1 105 ? 5.155 -0.909 -19.610 1.00 85.75 105 ASN A N 1
ATOM 826 C CA . ASN A 1 105 ? 6.573 -0.678 -19.885 1.00 85.75 105 ASN A CA 1
ATOM 827 C C . ASN A 1 105 ? 7.198 -1.793 -20.740 1.00 85.75 105 ASN A C 1
ATOM 829 O O . ASN A 1 105 ? 7.999 -1.519 -21.635 1.00 85.75 105 ASN A O 1
ATOM 833 N N . ALA A 1 106 ? 6.823 -3.054 -20.506 1.00 86.88 106 ALA A N 1
ATOM 834 C CA . ALA A 1 106 ? 7.291 -4.182 -21.308 1.00 86.88 106 ALA A CA 1
ATOM 835 C C . ALA A 1 106 ? 6.788 -4.117 -22.760 1.00 86.88 106 ALA A C 1
ATOM 837 O O . ALA A 1 106 ? 7.544 -4.417 -23.687 1.00 86.88 106 ALA A O 1
ATOM 838 N N . VAL A 1 107 ? 5.534 -3.702 -22.972 1.00 88.31 107 VAL A N 1
ATOM 839 C CA . VAL A 1 107 ? 4.966 -3.504 -24.314 1.00 88.31 107 VAL A CA 1
ATOM 840 C C . VAL A 1 107 ? 5.696 -2.379 -25.046 1.00 88.31 107 VAL A C 1
ATOM 842 O O . VAL A 1 107 ? 6.108 -2.576 -26.189 1.00 88.31 107 VAL A O 1
ATOM 845 N N . GLU A 1 108 ? 5.936 -1.244 -24.389 1.00 85.75 108 GLU A N 1
ATOM 846 C CA . GLU A 1 108 ? 6.701 -0.128 -24.964 1.00 85.75 108 GLU A CA 1
ATOM 847 C C . GLU A 1 108 ? 8.130 -0.551 -25.342 1.00 85.75 108 GLU A C 1
ATOM 849 O O . GLU A 1 108 ? 8.589 -0.327 -26.469 1.00 85.75 108 GLU A O 1
ATOM 854 N N . ALA A 1 109 ? 8.819 -1.265 -24.446 1.00 86.12 109 ALA A N 1
ATOM 855 C CA . ALA A 1 109 ? 10.151 -1.803 -24.711 1.00 86.12 109 ALA A CA 1
ATOM 856 C C . ALA A 1 109 ? 10.157 -2.778 -25.902 1.00 86.12 109 ALA A C 1
ATOM 858 O O . ALA A 1 109 ? 11.060 -2.735 -26.744 1.00 86.12 109 ALA A O 1
ATOM 859 N N . TRP A 1 110 ? 9.135 -3.629 -26.011 1.00 86.94 110 TRP A N 1
ATOM 860 C CA . TRP A 1 110 ? 8.975 -4.558 -27.127 1.00 86.94 110 TRP A CA 1
ATOM 861 C C . TRP A 1 110 ? 8.747 -3.830 -28.456 1.00 86.94 110 TRP A C 1
ATOM 863 O O . TRP A 1 110 ? 9.403 -4.142 -29.452 1.00 86.94 110 TRP A O 1
ATOM 873 N N . VAL A 1 111 ? 7.875 -2.819 -28.481 1.00 86.56 111 VAL A N 1
ATOM 874 C CA . VAL A 1 111 ? 7.623 -1.993 -29.672 1.00 86.56 111 VAL A CA 1
ATOM 875 C C . VAL A 1 111 ? 8.907 -1.292 -30.123 1.00 86.56 111 VAL A C 1
ATOM 877 O O . VAL A 1 111 ? 9.262 -1.353 -31.307 1.00 86.56 111 VAL A O 1
ATOM 880 N N . HIS A 1 112 ? 9.652 -0.699 -29.188 1.00 85.25 112 HIS A N 1
ATOM 881 C CA . HIS A 1 112 ? 10.954 -0.086 -29.457 1.00 85.25 112 HIS A CA 1
ATOM 882 C C . HIS A 1 112 ? 11.959 -1.097 -30.025 1.00 85.25 112 HIS A C 1
ATOM 884 O O . HIS A 1 112 ? 12.645 -0.813 -31.014 1.00 85.25 112 HIS A O 1
ATOM 890 N N . PHE A 1 113 ? 12.020 -2.299 -29.453 1.00 88.19 113 PHE A N 1
ATOM 891 C CA . PHE A 1 113 ? 12.885 -3.371 -29.933 1.00 88.19 113 PHE A CA 1
ATOM 892 C C . PHE A 1 113 ? 12.518 -3.818 -31.358 1.00 88.19 113 PHE A C 1
ATOM 894 O O . PHE A 1 113 ? 13.386 -3.879 -32.234 1.00 88.19 113 PHE A O 1
ATOM 901 N N . CYS A 1 114 ? 11.233 -4.043 -31.647 1.00 84.31 114 CYS A N 1
ATOM 902 C CA . CYS A 1 114 ? 10.758 -4.380 -32.991 1.00 84.31 114 CYS A CA 1
ATOM 903 C C . CYS A 1 114 ? 11.064 -3.277 -34.016 1.00 84.31 114 CYS A C 1
ATOM 905 O O . CYS A 1 114 ? 11.469 -3.572 -35.146 1.00 84.31 114 CYS A O 1
ATOM 907 N N . PHE A 1 115 ? 10.923 -2.003 -33.638 1.00 85.06 115 PHE A N 1
ATOM 908 C CA . PHE A 1 115 ? 11.290 -0.875 -34.493 1.00 85.06 115 PHE A CA 1
ATOM 909 C C . PHE A 1 115 ? 12.791 -0.863 -34.822 1.00 85.06 115 PHE A C 1
ATOM 911 O O . PHE A 1 115 ? 13.172 -0.671 -35.983 1.00 85.06 115 PHE A O 1
ATOM 918 N N . LEU A 1 116 ? 13.653 -1.125 -33.833 1.00 86.62 116 LEU A N 1
ATOM 919 C CA . LEU A 1 116 ? 15.101 -1.242 -34.032 1.00 86.62 116 LEU A CA 1
ATOM 920 C C . LEU A 1 116 ? 15.459 -2.402 -34.970 1.00 86.62 116 LEU A C 1
ATOM 922 O O . LEU A 1 116 ? 16.246 -2.211 -35.903 1.00 86.62 116 LEU A O 1
ATOM 926 N N . LEU A 1 117 ? 14.833 -3.570 -34.793 1.00 85.56 117 LEU A N 1
ATOM 927 C CA . LEU A 1 117 ? 15.018 -4.717 -35.686 1.00 85.56 117 LEU A CA 1
ATOM 928 C C . LEU A 1 117 ? 14.613 -4.386 -37.131 1.00 85.56 117 LEU A C 1
ATOM 930 O O . LEU A 1 117 ? 15.354 -4.682 -38.074 1.00 85.56 117 LEU A O 1
ATOM 934 N N . ASN A 1 118 ? 13.484 -3.700 -37.322 1.00 75.31 118 ASN A N 1
ATOM 935 C CA . ASN A 1 118 ? 13.017 -3.289 -38.648 1.00 75.31 118 ASN A CA 1
ATOM 936 C C . ASN A 1 118 ? 13.911 -2.213 -39.293 1.00 75.31 118 ASN A C 1
ATOM 938 O O . ASN A 1 118 ? 14.167 -2.275 -40.499 1.00 75.31 118 ASN A O 1
ATOM 942 N N . ARG A 1 119 ? 14.474 -1.275 -38.517 1.00 66.94 119 ARG A N 1
ATOM 943 C CA . ARG A 1 119 ? 15.506 -0.339 -39.009 1.00 66.94 119 ARG A CA 1
ATOM 944 C C . ARG A 1 119 ? 16.771 -1.061 -39.472 1.00 66.94 119 ARG A C 1
ATOM 946 O O . ARG A 1 119 ? 17.333 -0.690 -40.507 1.00 66.94 119 ARG A O 1
ATOM 953 N N . GLY A 1 120 ? 17.206 -2.090 -38.744 1.00 60.94 120 GLY A N 1
ATOM 954 C CA . GLY A 1 120 ? 18.321 -2.949 -39.149 1.00 60.94 120 GLY A CA 1
ATOM 955 C C . GLY A 1 120 ? 18.049 -3.635 -40.490 1.00 60.94 120 GLY A C 1
ATOM 956 O O . GLY A 1 120 ? 18.872 -3.577 -41.405 1.00 60.94 120 GLY A O 1
ATOM 957 N N . ARG A 1 121 ? 16.839 -4.178 -40.655 1.00 59.28 121 ARG A N 1
ATOM 958 C CA . ARG A 1 121 ? 16.393 -4.859 -41.879 1.00 59.28 121 ARG A CA 1
ATOM 959 C C . ARG A 1 121 ? 16.339 -3.927 -43.100 1.00 59.28 121 ARG A C 1
ATOM 961 O O . ARG A 1 121 ? 16.805 -4.297 -44.176 1.00 59.28 121 ARG A O 1
ATOM 968 N N . LEU A 1 122 ? 15.861 -2.690 -42.929 1.00 59.56 122 LEU A N 1
ATOM 969 C CA . LEU A 1 122 ? 15.829 -1.670 -43.991 1.00 59.56 122 LEU A CA 1
ATOM 970 C C . LEU A 1 122 ? 17.229 -1.179 -44.399 1.00 59.56 122 LEU A C 1
ATOM 972 O O . LEU A 1 122 ? 17.464 -0.911 -45.580 1.00 59.56 122 LEU A O 1
ATOM 976 N N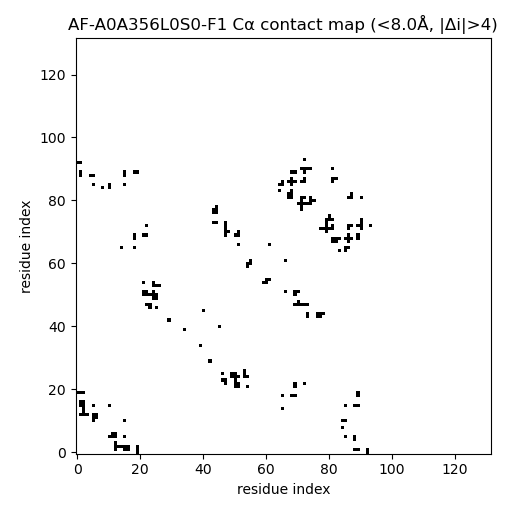 . ARG A 1 123 ? 18.180 -1.086 -43.456 1.00 57.91 123 ARG A N 1
ATOM 977 C CA . ARG A 1 123 ? 19.586 -0.775 -43.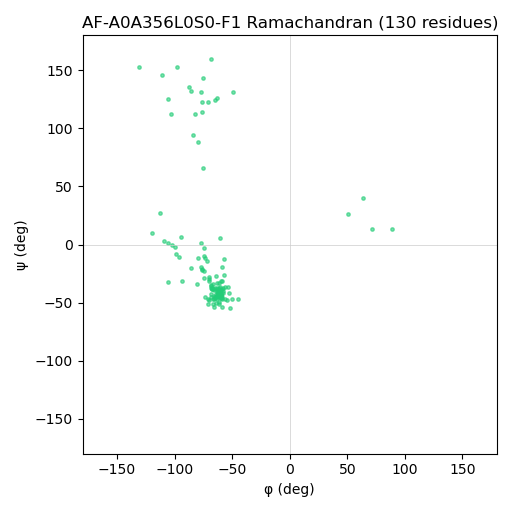777 1.00 57.91 123 ARG A CA 1
ATOM 978 C C . ARG A 1 123 ? 20.236 -1.877 -44.608 1.00 57.91 123 ARG A C 1
ATOM 980 O O . ARG A 1 123 ? 20.869 -1.560 -45.611 1.00 57.91 123 ARG A O 1
ATOM 987 N N . VAL A 1 124 ? 20.048 -3.146 -44.240 1.00 59.09 124 VAL A N 1
ATOM 988 C CA . VAL A 1 124 ? 20.606 -4.287 -44.989 1.00 59.09 124 VAL A CA 1
ATOM 989 C C . VAL A 1 124 ? 20.011 -4.355 -46.398 1.00 59.09 124 VAL A C 1
ATOM 991 O O . VAL A 1 124 ? 20.759 -4.458 -47.368 1.00 59.09 124 VAL A O 1
ATOM 994 N N . ALA A 1 125 ? 18.693 -4.183 -46.539 1.00 60.19 125 ALA A N 1
ATOM 995 C CA . ALA A 1 125 ? 18.037 -4.153 -47.847 1.00 60.19 125 ALA A CA 1
ATOM 996 C C . ALA A 1 125 ? 18.561 -3.019 -48.752 1.00 60.19 125 ALA A C 1
ATOM 998 O O . ALA A 1 125 ? 18.769 -3.231 -49.946 1.00 60.19 125 ALA A O 1
ATOM 999 N N . ARG A 1 126 ? 18.842 -1.827 -48.199 1.00 56.12 126 ARG A N 1
ATOM 1000 C CA . ARG A 1 126 ? 19.480 -0.728 -48.952 1.00 56.12 126 ARG A CA 1
ATOM 1001 C C . ARG A 1 126 ? 20.924 -1.023 -49.353 1.00 56.12 126 ARG A C 1
ATOM 1003 O O . ARG A 1 126 ? 21.314 -0.624 -50.443 1.00 56.12 126 ARG A O 1
ATOM 1010 N N . VAL A 1 127 ? 21.715 -1.682 -48.503 1.00 60.28 127 VAL A N 1
ATOM 1011 C CA . VAL A 1 127 ? 23.114 -2.033 -48.819 1.00 60.28 127 VAL A CA 1
ATOM 1012 C C . VAL A 1 127 ? 23.183 -3.085 -49.925 1.00 60.28 127 VAL A C 1
ATOM 1014 O O . VAL A 1 127 ? 23.967 -2.926 -50.856 1.00 60.28 127 VAL A O 1
ATOM 1017 N N . VAL A 1 128 ? 22.330 -4.112 -49.874 1.00 61.66 128 VAL A N 1
ATOM 1018 C CA . VAL A 1 128 ? 22.258 -5.147 -50.922 1.00 61.66 128 VAL A CA 1
ATOM 1019 C C . VAL A 1 128 ? 21.856 -4.538 -52.269 1.00 61.66 128 VAL A C 1
ATOM 1021 O O . VAL A 1 128 ? 22.458 -4.854 -53.289 1.00 61.66 128 VAL A O 1
ATOM 1024 N N . ARG A 1 129 ? 20.915 -3.586 -52.276 1.00 55.62 129 ARG A N 1
ATOM 1025 C CA . ARG A 1 129 ? 20.445 -2.916 -53.501 1.00 55.62 129 ARG A CA 1
ATOM 1026 C C . ARG A 1 129 ? 21.433 -1.906 -54.103 1.00 55.62 129 ARG A C 1
ATOM 1028 O O . ARG A 1 129 ? 21.194 -1.439 -55.205 1.00 55.62 129 ARG A O 1
ATOM 1035 N N . ARG A 1 130 ? 22.498 -1.533 -53.383 1.00 55.31 130 ARG A N 1
ATOM 1036 C CA . ARG A 1 130 ? 23.545 -0.598 -53.845 1.00 55.31 130 ARG A CA 1
ATOM 1037 C C . ARG A 1 130 ? 24.804 -1.313 -54.358 1.00 55.31 130 ARG A C 1
ATOM 1039 O O . ARG A 1 130 ? 25.713 -0.647 -54.836 1.00 55.31 130 ARG A O 1
ATOM 1046 N N . LYS A 1 131 ? 24.880 -2.638 -54.175 1.00 51.81 131 LYS A N 1
ATOM 1047 C CA . LYS A 1 131 ? 25.979 -3.513 -54.625 1.00 51.81 131 LYS A CA 1
ATOM 1048 C C . LYS A 1 131 ? 25.672 -4.266 -55.931 1.00 51.81 131 LYS A C 1
ATOM 1050 O O . LYS A 1 131 ? 26.541 -4.996 -56.397 1.00 51.81 131 LYS A O 1
ATOM 1055 N N . HIS A 1 132 ? 24.475 -4.089 -56.486 1.00 44.69 132 HIS A N 1
ATOM 1056 C CA . HIS A 1 132 ? 24.095 -4.475 -57.847 1.00 44.69 132 HIS A CA 1
ATOM 1057 C C . HIS A 1 132 ? 23.973 -3.215 -58.699 1.00 44.69 132 HIS A C 1
ATOM 1059 O O . HIS A 1 132 ? 24.267 -3.316 -59.906 1.00 44.69 132 HIS A O 1
#

pLDDT: mean 80.88, std 13.61, range [44.69, 94.06]

Secondary structure (DSSP, 8-state):
-HHHHHHHHT--HHHHHHHHHHTT---S-TTS--TTTTTT--HHHHHHHHHHHHHHHTT----HHHHHHHHHTTTTTSS----SHHHHHHHHHHHHHHHHHHHHHHHHHHHHHHHHHHHHHHHHHHHHTT--

Radius of gyration: 22.1 Å; Cα contacts (8 Å, |Δi|>4): 127; chains: 1; bounding box: 44×26×73 Å

Solvent-accessible surface area (backbone atoms only — not comparable to full-atom values): 7340 Å² total; per-residue (Å²): 110,30,32,79,49,14,71,83,72,78,38,61,38,65,63,30,39,51,44,64,68,37,40,75,37,56,91,67,74,81,82,57,87,58,63,79,81,51,82,78,60,59,63,62,68,47,47,30,55,46,4,50,54,46,38,48,73,76,66,49,88,71,52,74,70,47,48,51,16,31,52,11,29,50,45,86,78,21,94,38,72,50,89,43,74,63,8,48,42,42,23,51,37,54,51,53,52,56,48,52,52,51,51,53,52,51,51,52,52,47,53,54,50,52,51,51,55,50,53,52,52,54,52,51,55,52,55,60,67,70,75,111